Protein AF-A0A9E2JAU0-F1 (afdb_monomer)

Mean predicted aligned error: 6.59 Å

Foldseek 3Di:
DAAPDPPSNVVLVVCQVVCCVVPVDGQDPCVVVVCVVVVKDWPDWADPDHPRDIDTDIDD

Solvent-accessible surface area (backbone atoms only — not comparable to full-atom values): 3556 Å² total; per-residue (Å²): 60,56,41,85,53,73,66,64,25,51,54,49,62,68,47,38,72,55,47,27,72,76,70,69,55,68,76,46,73,50,56,69,60,50,44,48,75,72,61,36,48,73,80,42,80,43,70,76,50,65,69,41,38,68,49,74,43,69,44,119

Radius of gyration: 12.83 Å; Cα contacts (8 Å, |Δi|>4): 71; chains: 1; bounding box: 28×21×33 Å

Nearest PDB structures (foldseek):
  6buw-assembly1_QG  TM=2.835E-01  e=4.790E+00  Thermus thermophilus HB8

pLDDT: mean 82.32, std 9.25, range [66.31, 96.5]

Structure (mmCIF, N/CA/C/O backbone):
data_AF-A0A9E2JAU0-F1
#
_entry.id   AF-A0A9E2JAU0-F1
#
loop_
_atom_site.group_PDB
_atom_site.id
_atom_site.type_symbol
_atom_site.label_atom_id
_atom_site.label_alt_id
_atom_site.label_comp_id
_atom_site.label_asym_id
_atom_site.label_entity_id
_atom_site.label_seq_id
_atom_site.pdbx_PDB_ins_code
_atom_site.Cartn_x
_atom_site.Cartn_y
_atom_site.Cartn_z
_atom_site.occupancy
_atom_site.B_iso_or_equiv
_atom_site.auth_seq_id
_atom_site.auth_comp_id
_atom_site.auth_asym_id
_atom_site.auth_atom_id
_atom_site.pdbx_PDB_model_num
ATOM 1 N N . MET A 1 1 ? 3.493 0.122 -0.622 1.00 72.88 1 MET A N 1
ATOM 2 C CA . MET A 1 1 ? 2.403 -0.528 -1.380 1.00 72.88 1 MET A CA 1
ATOM 3 C C . MET A 1 1 ? 2.751 -0.514 -2.864 1.00 72.88 1 MET A C 1
ATOM 5 O O . MET A 1 1 ? 3.671 0.201 -3.245 1.00 72.88 1 MET A O 1
ATOM 9 N N . ARG A 1 2 ? 2.113 -1.357 -3.686 1.00 73.25 2 ARG A N 1
ATOM 10 C CA . ARG A 1 2 ? 2.331 -1.316 -5.142 1.00 73.25 2 ARG A CA 1
ATOM 11 C C . ARG A 1 2 ? 1.515 -0.172 -5.740 1.00 73.25 2 ARG A C 1
ATOM 13 O O . ARG A 1 2 ? 0.337 -0.088 -5.399 1.00 73.25 2 ARG A O 1
ATOM 20 N N . PRO A 1 3 ? 2.087 0.591 -6.680 1.00 73.06 3 PRO A N 1
ATOM 21 C CA . PRO A 1 3 ? 1.331 1.604 -7.379 1.00 73.06 3 PRO A CA 1
ATOM 22 C C . PRO A 1 3 ? 0.119 1.095 -8.166 1.00 73.06 3 PRO A C 1
ATOM 24 O O . PRO A 1 3 ? 0.192 0.056 -8.829 1.00 73.06 3 PRO A O 1
ATOM 27 N N . GLU A 1 4 ? -0.986 1.838 -8.128 1.00 70.44 4 GLU A N 1
ATOM 28 C CA . GLU A 1 4 ? -2.213 1.544 -8.886 1.00 70.44 4 GLU A CA 1
ATOM 29 C C . GLU A 1 4 ? -2.081 1.981 -10.351 1.00 70.44 4 GLU A C 1
ATOM 31 O O . GLU A 1 4 ? -2.628 1.347 -11.258 1.00 70.44 4 GLU A O 1
ATOM 36 N N . ASN A 1 5 ? -1.263 3.004 -10.608 1.00 74.69 5 ASN A N 1
ATOM 37 C CA . ASN A 1 5 ? -0.955 3.463 -11.955 1.00 74.69 5 ASN A CA 1
ATOM 38 C C . ASN A 1 5 ?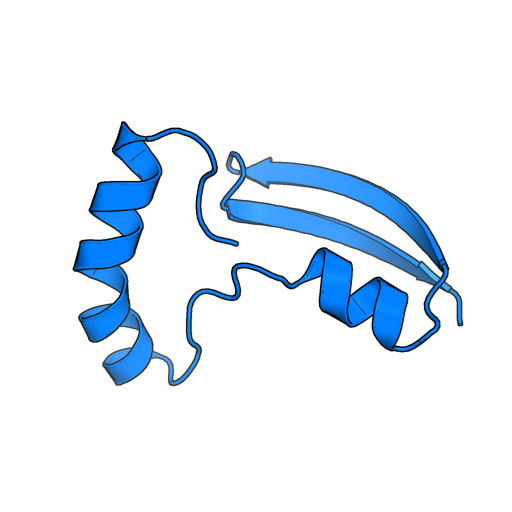 -0.180 2.394 -12.749 1.00 74.69 5 ASN A C 1
ATOM 40 O O . ASN A 1 5 ? 0.882 1.928 -12.329 1.00 74.69 5 ASN A O 1
ATOM 44 N N . ARG A 1 6 ? -0.684 2.039 -13.944 1.00 68.50 6 ARG A N 1
ATOM 45 C CA . ARG A 1 6 ? -0.148 0.949 -14.793 1.00 68.50 6 ARG A CA 1
ATOM 46 C C . ARG A 1 6 ? 1.354 1.052 -15.078 1.00 68.50 6 ARG A C 1
ATOM 48 O O . ARG A 1 6 ? 2.016 0.022 -15.101 1.00 68.50 6 ARG A O 1
ATOM 55 N N . GLY A 1 7 ? 1.882 2.258 -15.298 1.00 78.19 7 GLY A N 1
ATOM 56 C CA . GLY A 1 7 ? 3.306 2.478 -15.588 1.00 78.19 7 GLY A CA 1
ATOM 57 C C . GLY A 1 7 ? 4.206 2.266 -14.362 1.00 78.19 7 GLY A C 1
ATOM 58 O O . GLY A 1 7 ? 5.000 1.324 -14.352 1.00 78.19 7 GLY A O 1
ATOM 59 N N . PRO A 1 8 ? 4.061 3.083 -13.301 1.00 75.56 8 PRO A N 1
ATOM 60 C CA . PRO A 1 8 ? 4.830 2.942 -12.062 1.00 75.56 8 PRO A CA 1
ATOM 61 C C . PRO A 1 8 ? 4.698 1.558 -11.415 1.00 75.56 8 PRO A C 1
ATOM 63 O O . PRO A 1 8 ? 5.676 1.030 -10.888 1.00 75.56 8 PRO A O 1
ATOM 66 N N . GLY A 1 9 ? 3.518 0.934 -11.508 1.00 75.81 9 GLY A N 1
ATOM 67 C CA . GLY A 1 9 ? 3.275 -0.411 -10.989 1.00 75.81 9 GLY A CA 1
ATOM 68 C C . GLY A 1 9 ? 4.130 -1.484 -11.667 1.00 75.81 9 GLY A C 1
ATOM 69 O O . GLY A 1 9 ? 4.598 -2.397 -10.994 1.00 75.81 9 GLY A O 1
ATOM 70 N N . LEU A 1 10 ? 4.396 -1.351 -12.969 1.00 78.50 10 LEU A N 1
ATOM 71 C CA . LEU A 1 10 ? 5.215 -2.294 -13.741 1.00 78.50 10 LEU A CA 1
ATOM 72 C C . LEU A 1 10 ? 6.704 -2.174 -13.389 1.00 78.50 10 LEU A C 1
ATOM 74 O O . LEU A 1 10 ? 7.392 -3.181 -1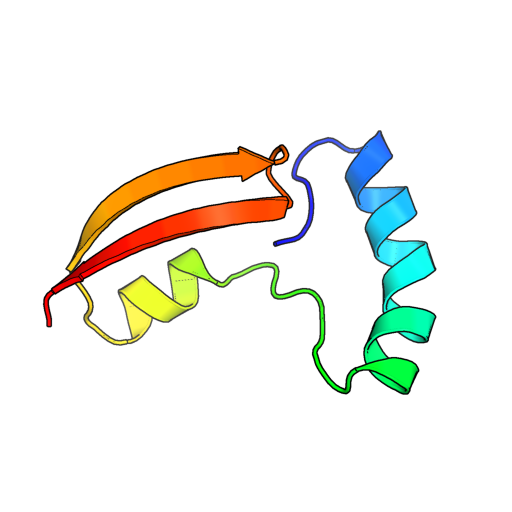3.238 1.00 78.50 10 LEU A O 1
ATOM 78 N N . VAL A 1 11 ? 7.187 -0.946 -13.179 1.00 80.06 11 VAL A N 1
ATOM 79 C CA . VAL A 1 11 ? 8.552 -0.697 -12.685 1.00 80.06 11 VAL A CA 1
ATOM 80 C C . VAL A 1 11 ? 8.728 -1.290 -11.290 1.00 80.06 11 VAL A C 1
ATOM 82 O O . VAL A 1 11 ? 9.696 -2.007 -11.042 1.00 80.06 11 VAL A O 1
ATOM 85 N N . PHE A 1 12 ? 7.761 -1.066 -10.397 1.00 76.12 12 PHE A N 1
ATOM 86 C CA . PHE A 1 12 ? 7.770 -1.665 -9.064 1.00 76.12 12 PHE A CA 1
ATOM 87 C C . PHE A 1 12 ? 7.776 -3.195 -9.116 1.00 76.12 12 PHE A C 1
ATOM 89 O O . PHE A 1 12 ? 8.524 -3.826 -8.372 1.00 76.12 12 PHE A O 1
ATOM 96 N N . ASP A 1 13 ? 6.998 -3.794 -10.021 1.00 78.56 13 ASP A N 1
ATOM 97 C CA . ASP A 1 13 ? 6.953 -5.245 -10.215 1.00 78.56 13 ASP A CA 1
ATOM 98 C C . ASP A 1 13 ? 8.312 -5.813 -10.663 1.00 78.56 13 ASP A C 1
ATOM 100 O O . ASP A 1 13 ? 8.707 -6.875 -10.182 1.00 78.56 13 ASP A O 1
ATOM 104 N N . MET A 1 14 ? 9.055 -5.096 -11.514 1.00 80.81 14 MET A N 1
ATOM 105 C CA . MET A 1 14 ? 10.398 -5.497 -11.958 1.00 80.81 14 MET A CA 1
ATOM 106 C C . MET A 1 14 ? 11.478 -5.322 -10.887 1.00 80.81 14 MET A C 1
ATOM 108 O O . MET A 1 14 ? 12.416 -6.113 -10.829 1.00 80.81 14 MET A O 1
ATOM 112 N N . VAL A 1 15 ? 11.370 -4.292 -10.047 1.00 80.38 15 VAL A N 1
ATOM 113 C CA . VAL A 1 15 ? 12.363 -3.987 -9.000 1.00 80.38 15 VAL A CA 1
ATOM 114 C C . VAL A 1 15 ? 12.165 -4.866 -7.757 1.00 80.38 15 VAL A C 1
ATOM 116 O O . VAL A 1 15 ? 13.121 -5.196 -7.053 1.00 80.38 15 VAL A O 1
ATOM 119 N N . ASN A 1 16 ? 10.936 -5.316 -7.504 1.00 80.06 16 ASN A N 1
ATOM 120 C CA . ASN A 1 16 ? 10.565 -6.102 -6.329 1.00 80.06 16 ASN A CA 1
ATOM 121 C C . ASN A 1 16 ? 11.411 -7.380 -6.086 1.00 80.06 16 ASN A C 1
ATOM 123 O O . ASN A 1 16 ? 11.801 -7.597 -4.942 1.00 80.06 16 ASN A O 1
ATOM 127 N N . PRO A 1 17 ? 11.786 -8.205 -7.087 1.00 78.94 17 PRO A N 1
ATOM 128 C CA . PRO A 1 17 ? 12.650 -9.373 -6.878 1.00 78.94 17 PRO A CA 1
ATOM 129 C C . PRO A 1 17 ? 14.041 -9.027 -6.330 1.00 78.94 17 PRO A C 1
ATOM 131 O O . PRO A 1 17 ? 14.660 -9.856 -5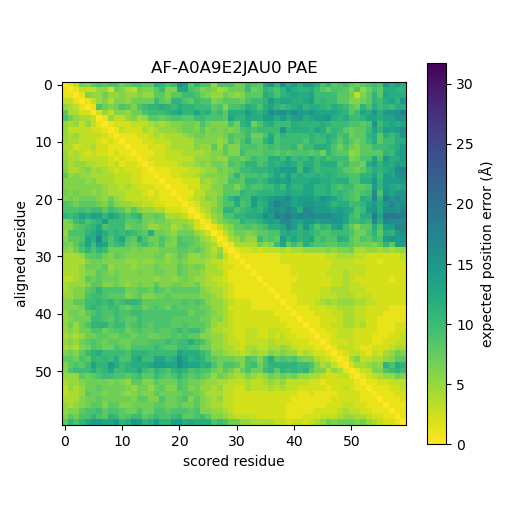.662 1.00 78.94 17 PRO A O 1
ATOM 134 N N . VAL A 1 18 ? 14.541 -7.822 -6.620 1.00 82.75 18 VAL A N 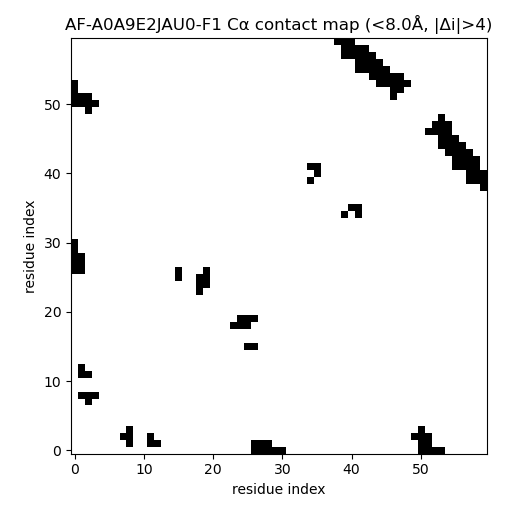1
ATOM 135 C CA . VAL A 1 18 ? 15.818 -7.317 -6.097 1.00 82.7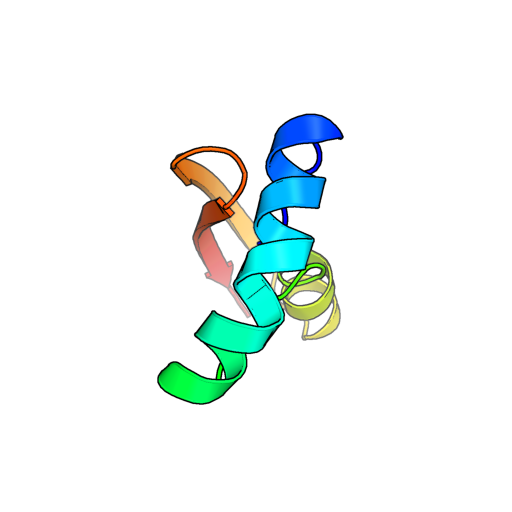5 18 VAL A CA 1
ATOM 136 C C . VAL A 1 18 ? 15.625 -6.814 -4.669 1.00 82.75 18 VAL A C 1
ATOM 138 O O . VAL A 1 18 ? 16.361 -7.212 -3.771 1.00 82.75 18 VAL A O 1
ATOM 141 N N . VAL A 1 19 ? 14.588 -6.008 -4.433 1.00 76.56 19 VAL A N 1
ATOM 142 C CA . VAL A 1 19 ? 14.283 -5.449 -3.105 1.00 76.56 19 VAL A CA 1
ATOM 143 C C . VAL A 1 19 ? 13.968 -6.546 -2.085 1.00 76.56 19 VAL A C 1
ATOM 145 O O . VAL A 1 19 ? 14.510 -6.513 -0.984 1.00 76.56 19 VAL A O 1
ATOM 148 N N . VAL A 1 20 ? 13.181 -7.561 -2.457 1.00 79.19 20 VAL A N 1
ATOM 149 C CA . VAL A 1 20 ? 12.873 -8.717 -1.595 1.00 79.19 20 VAL A CA 1
ATOM 150 C C . VAL A 1 20 ? 14.139 -9.461 -1.184 1.00 79.19 20 VAL A C 1
ATOM 152 O O . VAL A 1 20 ? 14.255 -9.879 -0.038 1.00 79.19 20 VAL A O 1
ATOM 155 N N . ARG A 1 21 ? 15.107 -9.612 -2.094 1.00 77.69 21 ARG A N 1
ATOM 156 C CA . ARG A 1 21 ? 16.378 -10.285 -1.796 1.00 77.69 21 ARG A CA 1
ATOM 157 C C . ARG A 1 21 ? 17.292 -9.468 -0.884 1.00 77.69 21 ARG A C 1
ATOM 159 O O . ARG A 1 21 ? 18.055 -10.064 -0.136 1.00 77.69 21 ARG A O 1
ATOM 166 N N . LEU A 1 22 ? 17.223 -8.138 -0.945 1.00 76.94 22 LEU A N 1
ATOM 167 C CA . LEU A 1 22 ? 18.070 -7.248 -0.143 1.00 76.94 22 LEU A CA 1
ATOM 168 C C . LEU A 1 22 ? 17.484 -6.947 1.241 1.00 76.94 22 LEU A C 1
ATOM 170 O O . LEU A 1 22 ? 18.222 -6.874 2.215 1.00 76.94 22 LEU A O 1
ATOM 174 N N . MET A 1 23 ? 16.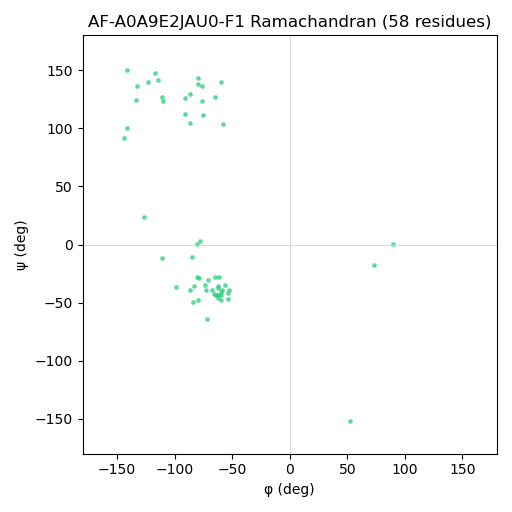167 -6.760 1.328 1.00 74.81 23 MET A N 1
ATOM 175 C CA . MET A 1 23 ? 15.485 -6.273 2.536 1.00 74.81 23 MET A CA 1
ATOM 176 C C . MET A 1 23 ? 14.609 -7.347 3.195 1.00 74.81 23 MET A C 1
ATOM 178 O O . MET A 1 23 ? 14.091 -7.132 4.285 1.00 74.81 23 MET A O 1
ATOM 182 N N . GLY A 1 24 ? 14.366 -8.480 2.525 1.00 66.31 24 GLY A N 1
ATOM 183 C CA . GLY A 1 24 ? 13.466 -9.547 2.985 1.00 66.31 24 GLY A CA 1
ATOM 184 C C . GLY A 1 24 ? 11.969 -9.218 2.885 1.00 66.31 24 GLY A C 1
ATOM 185 O O 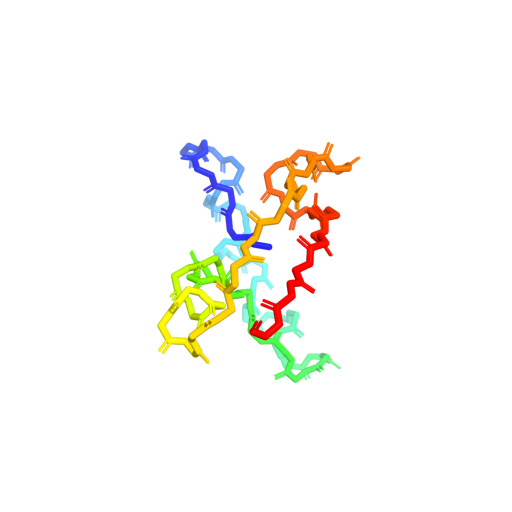. GLY A 1 24 ? 11.139 -10.124 2.894 1.00 66.31 24 GLY A O 1
ATOM 186 N N . ALA A 1 25 ? 11.600 -7.940 2.754 1.00 68.19 25 ALA A N 1
ATOM 187 C CA . ALA A 1 25 ? 10.214 -7.491 2.676 1.00 68.19 25 ALA A CA 1
ATOM 188 C C . ALA A 1 25 ? 9.708 -7.418 1.223 1.00 68.19 25 ALA A C 1
ATOM 190 O O . ALA A 1 25 ? 10.287 -6.740 0.375 1.00 68.19 25 ALA A O 1
ATOM 191 N N . ASN A 1 26 ? 8.588 -8.091 0.947 1.00 68.50 26 ASN A N 1
ATOM 192 C CA . ASN A 1 26 ? 7.866 -8.000 -0.324 1.00 68.50 26 ASN A CA 1
ATOM 193 C C . ASN A 1 26 ? 7.007 -6.737 -0.371 1.00 68.50 26 ASN A C 1
ATOM 195 O O . ASN A 1 26 ? 6.404 -6.365 0.638 1.00 68.50 26 ASN A O 1
ATOM 199 N N . VAL A 1 27 ? 6.903 -6.098 -1.541 1.00 66.56 27 VAL A N 1
ATOM 200 C CA . VAL A 1 27 ? 5.972 -4.980 -1.739 1.00 66.56 27 VAL A CA 1
ATOM 201 C C . VAL A 1 27 ? 4.558 -5.471 -1.435 1.00 66.56 27 VAL A C 1
ATOM 203 O O . VAL A 1 27 ? 3.934 -6.180 -2.230 1.00 66.56 27 VAL A O 1
ATOM 206 N N . ASN A 1 28 ? 4.042 -5.095 -0.264 1.00 69.94 28 ASN A N 1
ATOM 207 C CA . ASN A 1 28 ? 2.714 -5.501 0.155 1.00 69.94 28 ASN A CA 1
ATOM 208 C C . ASN A 1 28 ? 1.669 -4.682 -0.613 1.00 69.94 28 ASN A C 1
ATOM 210 O O . ASN A 1 28 ? 1.552 -3.465 -0.463 1.00 69.94 28 ASN A O 1
ATOM 214 N N . ARG A 1 29 ? 0.940 -5.370 -1.493 1.00 72.38 29 ARG A N 1
ATOM 215 C CA . ARG A 1 29 ? -0.097 -4.791 -2.360 1.00 72.38 29 ARG A CA 1
ATOM 216 C C . ARG A 1 29 ? -1.453 -4.694 -1.663 1.00 72.38 29 ARG A C 1
ATOM 218 O O . ARG A 1 29 ? -2.355 -4.076 -2.203 1.00 72.38 29 ARG A O 1
ATOM 225 N N . ARG A 1 30 ? -1.592 -5.330 -0.496 1.00 82.06 30 ARG A N 1
ATOM 226 C CA . ARG A 1 30 ? -2.855 -5.515 0.230 1.00 82.06 30 ARG A CA 1
ATOM 227 C C . ARG A 1 30 ? -2.760 -5.026 1.674 1.00 82.06 30 ARG A C 1
ATOM 229 O O . ARG A 1 30 ? -3.497 -5.490 2.532 1.00 82.06 30 ARG A O 1
ATOM 236 N N . THR A 1 31 ? -1.840 -4.103 1.966 1.00 88.06 31 THR A N 1
ATOM 237 C CA . THR A 1 31 ? -1.605 -3.615 3.334 1.00 88.06 31 THR A CA 1
ATOM 238 C C . THR A 1 31 ? -2.893 -3.109 3.994 1.00 88.06 31 THR A C 1
ATOM 240 O O . THR A 1 31 ? -3.179 -3.524 5.111 1.00 88.06 31 THR A O 1
ATOM 243 N N . MET A 1 32 ? -3.707 -2.295 3.308 1.00 88.88 32 MET A N 1
ATOM 244 C CA . MET A 1 32 ? -4.964 -1.795 3.886 1.00 88.88 32 MET A CA 1
ATOM 245 C C . MET A 1 32 ? -6.007 -2.895 4.096 1.00 88.88 32 MET A C 1
ATOM 247 O O . MET A 1 32 ? -6.681 -2.902 5.123 1.00 88.88 32 MET A O 1
ATOM 251 N N . ASP A 1 33 ? -6.118 -3.844 3.161 1.00 89.38 33 ASP A N 1
ATOM 252 C CA . ASP A 1 33 ? -7.007 -5.003 3.313 1.00 89.38 33 ASP A CA 1
ATOM 253 C C . ASP A 1 33 ? -6.618 -5.821 4.544 1.00 89.38 33 ASP A C 1
ATOM 255 O O . ASP A 1 33 ? -7.480 -6.202 5.327 1.00 89.38 33 ASP A O 1
ATOM 259 N N . ASN A 1 34 ? -5.317 -6.051 4.741 1.00 91.56 34 ASN A N 1
ATOM 260 C CA . ASN A 1 34 ? -4.804 -6.810 5.875 1.00 91.56 34 ASN A CA 1
ATOM 261 C C . ASN A 1 34 ? -5.065 -6.089 7.202 1.00 91.56 34 ASN A C 1
ATOM 263 O O . ASN A 1 34 ? -5.465 -6.735 8.163 1.00 91.56 34 ASN A O 1
ATOM 267 N N . ILE A 1 35 ? -4.863 -4.767 7.256 1.00 91.94 35 ILE A N 1
ATOM 268 C CA . ILE A 1 35 ? -5.139 -3.955 8.453 1.00 91.94 35 ILE A CA 1
ATOM 269 C C . ILE A 1 35 ? -6.620 -4.069 8.832 1.00 91.94 35 ILE A C 1
ATOM 271 O O . ILE A 1 35 ? -6.939 -4.383 9.978 1.00 91.94 35 ILE A O 1
ATOM 275 N N . ARG A 1 36 ? -7.523 -3.907 7.857 1.00 90.88 36 ARG A N 1
ATOM 276 C CA . ARG A 1 36 ? -8.973 -4.042 8.071 1.00 90.88 36 ARG A CA 1
ATOM 277 C C . ARG A 1 36 ? -9.365 -5.468 8.468 1.00 90.88 36 ARG A C 1
ATOM 279 O O . ARG A 1 36 ? -10.150 -5.649 9.391 1.00 90.88 36 ARG A O 1
ATOM 286 N N . ALA A 1 37 ? -8.802 -6.482 7.810 1.00 93.94 37 ALA A N 1
ATOM 287 C CA . ALA A 1 37 ? -9.056 -7.890 8.122 1.00 93.94 37 ALA A CA 1
ATOM 288 C C . ALA A 1 37 ? -8.546 -8.292 9.515 1.00 93.94 37 ALA A C 1
ATOM 290 O O . ALA A 1 37 ? -9.109 -9.186 10.139 1.00 93.94 37 ALA A O 1
ATOM 291 N N . ALA A 1 38 ? -7.513 -7.614 10.017 1.00 94.31 38 ALA A N 1
ATOM 292 C CA . ALA A 1 38 ? -7.004 -7.779 11.372 1.00 94.31 38 ALA A CA 1
ATOM 293 C C . ALA A 1 38 ? -7.862 -7.070 12.444 1.00 94.31 38 ALA A C 1
ATOM 295 O O . ALA A 1 38 ? -7.495 -7.099 13.614 1.00 94.31 38 ALA A O 1
ATOM 296 N N . GLY A 1 39 ? -8.989 -6.453 12.066 1.00 95.06 39 GLY A N 1
ATOM 297 C CA . GLY A 1 39 ? -9.945 -5.830 12.987 1.00 95.06 39 GLY A CA 1
ATOM 298 C C . GLY A 1 39 ? -9.667 -4.362 13.307 1.00 95.06 39 GLY A C 1
ATOM 299 O O . GLY A 1 39 ? -10.434 -3.754 14.043 1.00 95.06 39 GLY A O 1
ATOM 300 N N . TRP A 1 40 ? -8.621 -3.769 12.731 1.00 96.44 40 TRP A N 1
ATOM 301 C CA . TRP A 1 40 ? -8.268 -2.380 13.002 1.00 96.44 40 TRP A CA 1
ATOM 302 C C . TRP A 1 40 ? -9.197 -1.412 12.277 1.00 96.44 40 TRP A C 1
ATOM 304 O O . TRP A 1 40 ? -9.458 -1.537 11.073 1.00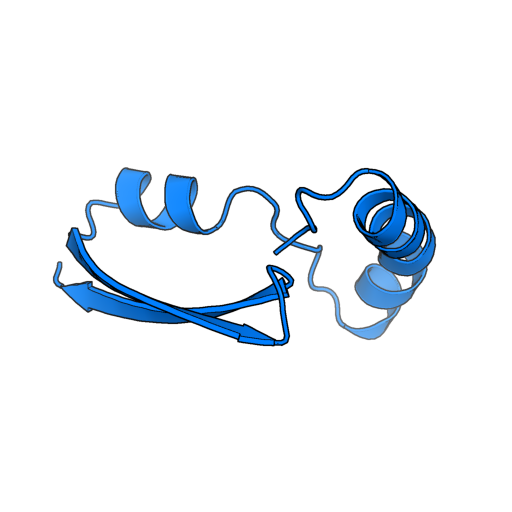 96.44 40 TRP A O 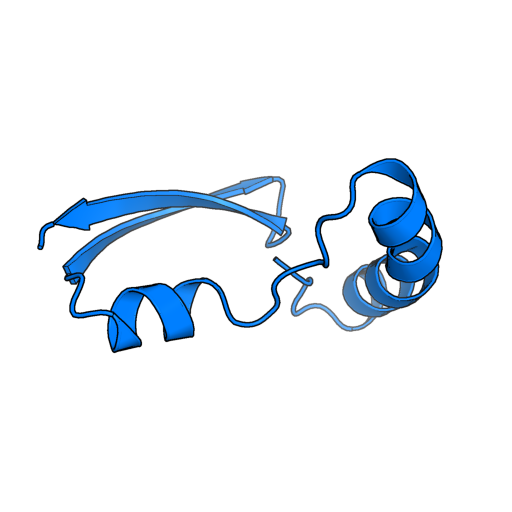1
ATOM 314 N N . ARG A 1 41 ? -9.626 -0.374 12.993 1.00 95.56 41 ARG A N 1
ATOM 315 C CA . ARG A 1 41 ? -10.329 0.768 12.417 1.00 95.56 41 ARG A CA 1
ATOM 316 C C . ARG A 1 41 ? -9.322 1.840 12.025 1.00 95.56 41 ARG A C 1
ATOM 318 O O . ARG A 1 41 ? -8.693 2.449 12.884 1.00 95.56 41 ARG A O 1
ATOM 325 N N . VAL A 1 42 ? -9.187 2.072 10.724 1.00 95.19 42 VAL A N 1
ATOM 326 C CA . VAL A 1 42 ? -8.333 3.134 10.175 1.00 95.19 42 VAL A CA 1
ATOM 327 C C . VAL A 1 42 ? -9.031 4.481 10.356 1.00 95.19 42 VAL A C 1
ATOM 329 O O . VAL A 1 42 ? -10.162 4.646 9.901 1.00 95.19 42 VAL A O 1
ATOM 332 N N . GLU A 1 43 ? -8.368 5.417 11.029 1.00 96.06 43 GLU A N 1
ATOM 333 C CA . GLU A 1 43 ? -8.850 6.786 11.253 1.00 96.06 43 GLU A CA 1
ATOM 334 C C . GLU A 1 43 ? -8.227 7.774 10.262 1.00 96.06 43 GLU A C 1
ATOM 336 O O . GLU A 1 43 ? -8.918 8.674 9.789 1.00 96.06 43 GLU A O 1
ATOM 341 N N . VAL A 1 44 ? -6.953 7.572 9.911 1.00 94.50 44 VAL A N 1
ATOM 342 C CA . VAL A 1 44 ? -6.210 8.405 8.953 1.00 94.50 44 VAL A CA 1
ATOM 343 C C . VAL A 1 44 ? -5.486 7.508 7.954 1.00 94.50 44 VAL A C 1
ATOM 345 O O . VAL A 1 44 ? -4.883 6.504 8.338 1.00 94.50 44 VAL A O 1
ATOM 348 N N . GLU A 1 45 ? -5.540 7.878 6.675 1.00 91.75 45 GLU A N 1
ATOM 349 C CA . GLU A 1 45 ? -4.784 7.255 5.588 1.00 91.75 45 GLU A CA 1
ATOM 350 C C . GLU A 1 45 ? -4.306 8.343 4.612 1.00 91.75 45 GLU A C 1
ATOM 352 O O . GLU A 1 45 ? -5.076 8.778 3.759 1.00 91.75 45 GLU A O 1
ATOM 357 N N . ASP A 1 46 ? -3.036 8.751 4.713 1.00 91.25 46 ASP A N 1
ATOM 358 C CA . ASP A 1 46 ? -2.447 9.785 3.848 1.00 91.25 46 ASP A CA 1
ATOM 359 C C . ASP A 1 46 ? -1.342 9.229 2.946 1.00 91.25 46 ASP A C 1
ATOM 361 O O . ASP A 1 46 ? -0.509 8.423 3.366 1.00 91.25 46 ASP A O 1
ATOM 365 N N . HIS A 1 47 ? -1.275 9.700 1.701 1.00 86.38 47 HIS A N 1
ATOM 366 C CA . HIS A 1 47 ? -0.220 9.356 0.742 1.00 86.38 47 HIS A CA 1
ATOM 367 C C . HIS A 1 47 ? 0.986 10.287 0.899 1.00 86.38 47 HIS A C 1
ATOM 369 O O . HIS A 1 47 ? 0.963 11.429 0.450 1.00 86.38 47 HIS A O 1
ATOM 375 N N . LEU A 1 48 ? 2.067 9.794 1.509 1.00 83.38 48 LEU A N 1
ATOM 376 C CA . LEU A 1 48 ? 3.280 10.587 1.751 1.00 83.38 48 LEU A CA 1
ATOM 377 C C . LEU A 1 48 ? 4.220 10.632 0.541 1.00 83.38 48 LEU A C 1
ATOM 379 O O . LEU A 1 48 ? 4.877 11.640 0.296 1.00 83.38 48 LEU A O 1
ATOM 383 N N . ALA A 1 49 ? 4.315 9.534 -0.210 1.00 76.88 49 ALA A N 1
ATOM 384 C CA . ALA A 1 49 ? 5.130 9.466 -1.419 1.00 76.88 49 ALA A CA 1
ATOM 385 C C . ALA A 1 49 ? 4.433 8.587 -2.456 1.00 76.88 49 ALA A C 1
ATOM 387 O O . ALA A 1 49 ? 4.604 7.362 -2.485 1.00 76.88 49 ALA A O 1
ATOM 388 N N . SER A 1 50 ? 3.630 9.240 -3.302 1.00 73.94 50 SER A N 1
ATOM 389 C CA . SER A 1 50 ? 2.733 8.572 -4.247 1.00 73.94 50 SER A CA 1
ATOM 390 C C . SER A 1 50 ? 1.846 7.532 -3.535 1.00 73.94 50 SER A C 1
ATOM 392 O O . SER A 1 50 ? 1.554 7.640 -2.349 1.00 73.94 50 SER A O 1
ATOM 394 N N . ASP A 1 51 ? 1.431 6.493 -4.242 1.00 70.38 51 ASP A N 1
ATOM 395 C CA . ASP A 1 51 ? 0.685 5.354 -3.706 1.00 70.38 51 ASP A CA 1
ATOM 396 C C . ASP A 1 51 ? 1.576 4.309 -2.999 1.00 70.38 51 ASP A C 1
ATOM 398 O O . ASP A 1 51 ? 1.070 3.309 -2.478 1.00 70.38 51 ASP A O 1
ATOM 402 N N . VAL A 1 52 ? 2.892 4.550 -2.934 1.00 75.94 52 VAL A N 1
ATOM 403 C CA . VAL A 1 52 ? 3.893 3.632 -2.376 1.00 75.94 52 VAL A CA 1
ATOM 404 C C . VAL A 1 52 ? 4.004 3.767 -0.862 1.00 75.94 52 VAL A C 1
ATOM 406 O O . VAL A 1 52 ? 3.982 2.745 -0.166 1.00 75.94 52 VAL A O 1
ATOM 409 N N . VAL A 1 53 ? 4.133 4.992 -0.349 1.00 81.81 53 VAL A N 1
ATOM 410 C CA . VAL A 1 53 ? 4.299 5.264 1.087 1.00 81.81 53 VAL A CA 1
ATOM 411 C C . VAL A 1 53 ? 3.039 5.925 1.617 1.00 81.81 53 VAL A C 1
ATOM 413 O O . VAL A 1 53 ? 2.630 6.968 1.107 1.00 81.81 53 VAL A O 1
ATOM 416 N N . ARG A 1 54 ? 2.439 5.318 2.645 1.00 87.00 54 ARG A N 1
ATOM 417 C CA . ARG A 1 54 ? 1.240 5.835 3.306 1.00 87.00 54 ARG A CA 1
ATOM 418 C C . ARG A 1 54 ? 1.484 6.025 4.799 1.00 87.00 54 ARG A C 1
ATOM 420 O O . ARG A 1 54 ? 2.133 5.181 5.416 1.00 87.00 54 ARG A O 1
ATOM 427 N N . TRP A 1 55 ? 0.964 7.115 5.346 1.00 91.12 55 TRP A N 1
ATOM 428 C CA . TRP A 1 55 ? 0.790 7.327 6.777 1.00 91.12 55 TRP A CA 1
ATOM 429 C C . TRP A 1 55 ? -0.554 6.739 7.192 1.00 91.12 55 TRP A C 1
ATOM 431 O O . TRP A 1 55 ? -1.557 6.991 6.527 1.00 91.12 55 TRP A O 1
ATOM 441 N N . ILE A 1 56 ? -0.572 5.919 8.243 1.00 93.44 56 ILE A N 1
ATOM 442 C CA . ILE A 1 56 ? -1.783 5.232 8.693 1.00 93.44 56 ILE A CA 1
ATOM 443 C C . ILE A 1 56 ? -1.899 5.381 10.204 1.00 93.44 56 ILE A C 1
ATOM 445 O O . ILE A 1 56 ? -1.008 4.948 10.935 1.00 93.44 56 ILE A O 1
ATOM 449 N N . GLU A 1 57 ? -3.026 5.917 10.659 1.00 96.50 57 GLU A N 1
ATOM 450 C CA . GLU A 1 57 ? -3.419 5.910 12.067 1.00 96.50 57 GLU A CA 1
ATOM 451 C C . GLU A 1 57 ? -4.612 4.975 12.222 1.00 96.50 57 GLU A C 1
ATOM 453 O O . GLU A 1 57 ? -5.605 5.088 11.499 1.00 96.50 57 GLU A O 1
ATOM 458 N N . ALA A 1 58 ? -4.509 4.016 13.137 1.00 96.06 58 ALA A N 1
ATOM 459 C CA . ALA A 1 58 ? -5.551 3.029 13.355 1.00 96.06 58 ALA A CA 1
ATOM 460 C C . ALA A 1 58 ? -5.713 2.709 14.840 1.00 96.06 58 ALA A C 1
ATOM 462 O O . ALA A 1 58 ? -4.751 2.753 15.610 1.00 96.06 58 ALA A O 1
ATOM 463 N N . ARG A 1 59 ? -6.937 2.350 15.223 1.00 94.94 59 ARG A N 1
ATOM 464 C CA . ARG A 1 59 ? -7.282 1.890 16.571 1.00 94.94 59 ARG A CA 1
ATOM 465 C C . ARG A 1 59 ? -7.796 0.447 16.540 1.00 94.94 59 ARG A C 1
ATOM 467 O O . ARG A 1 59 ? -8.376 0.058 15.521 1.00 94.94 59 ARG A O 1
ATOM 474 N N . PRO A 1 60 ? -7.535 -0.339 17.601 1.00 89.25 60 PRO A N 1
ATOM 475 C CA . PRO A 1 60 ? -8.077 -1.687 17.733 1.00 89.25 60 PRO A CA 1
ATOM 476 C C . PRO A 1 60 ? -9.602 -1.677 17.896 1.00 89.25 60 PRO A C 1
ATOM 478 O O . PRO A 1 60 ? -10.160 -0.630 18.305 1.00 89.25 60 PRO A O 1
#

Secondary structure (DSSP, 8-state):
---SSHHHHHHHHHHHHHHHHHHS----S-HHHHHHHTT-EEEEEEEEETBTEEEEEEE-

Sequence (60 aa):
MRPENRGPGLVFDMVNPVVVRLMGANVNRRTMDNIRAAGWRVEVEDHLASDVVRWIEARP